Protein AF-A0A9D6RK82-F1 (afdb_monomer)

pLDDT: mean 89.81, std 10.93, range [48.69, 98.06]

Foldseek 3Di:
DVVVVVVVVVVVVVVVVVVVVVVVVVVVVVVVVVVVVVVVVLVVLLVVLVVCVVVPDDQVVSCVVSVDHPCSSVPDDD

Mean predicted aligned error: 7.04 Å

Sequence (78 aa):
MAIEAMRKAQASDEVRELIELRRKALHDEATRLEEAVNRGRQEALRQTACGMCEEGFADEVVARLTGLTPDEWKGETP

Nearest PDB structures (foldseek):
  3frw-assembly2_D  TM=8.413E-01  e=7.614E+00  Blautia obeum ATCC 29174

Solvent-accessible surface area (backbone atoms only — not comparable to full-atom values): 4432 Å² total; per-residue (Å²): 110,74,70,62,54,50,52,52,50,50,53,51,50,55,53,48,52,53,52,51,52,51,53,49,53,53,50,54,49,50,52,52,50,52,53,50,51,52,50,52,52,51,51,51,50,28,53,49,44,47,52,41,46,74,75,65,49,53,69,72,59,44,26,69,73,70,72,47,53,74,66,72,50,70,51,81,81,131

Secondary structure (DSSP, 8-state):
-HHHHHHHHHHHHHHHHHHHHHHHHHHHHHHHHHHHHHHHHHHHHHHHHHHHHHTT--HHHHHHHHS--HHHHHSPP-

Radius of gyration: 25.36 Å; Cα contacts (8 Å, |Δi|>4): 25; chains: 1; bounding box: 49×15×70 Å

Structure (mmCIF, N/CA/C/O backbone):
data_AF-A0A9D6RK82-F1
#
_entry.id   AF-A0A9D6RK82-F1
#
loop_
_atom_site.group_PDB
_atom_site.id
_atom_site.type_symbol
_atom_site.label_atom_id
_atom_site.label_alt_id
_atom_site.label_comp_id
_atom_site.label_asym_id
_atom_site.label_entity_id
_atom_site.label_seq_id
_atom_site.pdbx_PDB_ins_code
_atom_site.Cartn_x
_atom_site.Cartn_y
_atom_site.Cartn_z
_atom_site.occupancy
_atom_site.B_iso_or_equiv
_atom_site.auth_seq_id
_atom_site.auth_comp_id
_atom_site.auth_asym_id
_atom_site.auth_atom_id
_atom_site.pdbx_PDB_model_num
ATOM 1 N N . MET A 1 1 ? 28.461 -2.269 -45.245 1.00 58.91 1 MET A N 1
ATOM 2 C CA . MET A 1 1 ? 29.587 -3.134 -44.796 1.00 58.91 1 MET A CA 1
ATOM 3 C C . MET A 1 1 ? 29.252 -3.785 -43.453 1.00 58.91 1 MET A C 1
ATOM 5 O O . MET A 1 1 ? 28.386 -3.273 -42.756 1.00 58.91 1 MET A O 1
ATOM 9 N N . ALA A 1 2 ? 29.913 -4.884 -43.063 1.00 77.06 2 ALA A N 1
ATOM 10 C CA . ALA A 1 2 ? 29.591 -5.639 -41.837 1.00 77.06 2 ALA A CA 1
ATOM 11 C C . ALA A 1 2 ? 29.632 -4.795 -40.539 1.00 77.06 2 ALA A C 1
ATOM 13 O O . ALA A 1 2 ? 28.784 -4.958 -39.667 1.00 77.06 2 ALA A O 1
ATOM 14 N N . ILE A 1 3 ? 30.553 -3.829 -40.453 1.00 79.50 3 ILE A N 1
ATOM 15 C CA . ILE A 1 3 ? 30.713 -2.933 -39.291 1.00 79.50 3 ILE A CA 1
ATOM 16 C C . ILE A 1 3 ? 29.486 -2.028 -39.078 1.00 79.50 3 ILE A C 1
ATOM 18 O O . ILE A 1 3 ? 29.077 -1.781 -37.947 1.00 79.50 3 ILE A O 1
ATOM 22 N N . GLU A 1 4 ? 28.861 -1.548 -40.154 1.00 80.38 4 GLU A N 1
ATOM 23 C CA . GLU A 1 4 ? 27.669 -0.691 -40.060 1.00 80.38 4 GLU A CA 1
ATOM 24 C C . GLU A 1 4 ? 26.437 -1.480 -39.606 1.00 80.38 4 GLU A C 1
ATOM 26 O O . GLU A 1 4 ? 25.604 -0.953 -38.872 1.00 80.38 4 GLU A O 1
ATOM 31 N N . ALA A 1 5 ? 26.332 -2.749 -40.014 1.00 78.62 5 ALA A N 1
ATOM 32 C CA . ALA A 1 5 ? 25.270 -3.643 -39.566 1.00 78.62 5 ALA A CA 1
ATOM 33 C C . ALA A 1 5 ? 25.405 -3.963 -38.067 1.00 78.62 5 ALA A C 1
ATOM 35 O O . ALA A 1 5 ? 24.417 -3.884 -37.343 1.00 78.62 5 ALA A O 1
ATOM 36 N N . MET A 1 6 ? 26.629 -4.223 -37.588 1.00 72.06 6 MET A N 1
ATOM 37 C CA . MET A 1 6 ? 26.909 -4.438 -36.162 1.00 72.06 6 MET A CA 1
ATOM 38 C C . MET A 1 6 ? 26.573 -3.209 -35.309 1.00 72.06 6 MET A C 1
ATOM 40 O O . MET A 1 6 ? 25.893 -3.344 -34.298 1.00 72.06 6 MET A O 1
ATOM 44 N N . ARG A 1 7 ? 26.962 -1.998 -35.739 1.00 74.31 7 ARG A N 1
ATOM 45 C CA . ARG A 1 7 ? 26.625 -0.755 -35.015 1.00 74.31 7 ARG A CA 1
ATOM 46 C C . ARG A 1 7 ? 25.118 -0.518 -34.917 1.00 74.31 7 ARG A C 1
ATOM 48 O O . ARG A 1 7 ? 24.638 -0.091 -33.874 1.00 74.31 7 ARG A O 1
ATOM 55 N N . LYS A 1 8 ? 24.365 -0.800 -35.986 1.00 78.44 8 LYS A N 1
ATOM 56 C CA . LYS A 1 8 ? 22.896 -0.692 -35.974 1.00 78.44 8 LYS A CA 1
ATOM 57 C C . LYS A 1 8 ? 22.247 -1.723 -35.051 1.00 78.44 8 LYS A C 1
ATOM 59 O O . LYS A 1 8 ? 21.299 -1.377 -34.357 1.00 78.44 8 LYS A O 1
ATOM 64 N N . ALA A 1 9 ? 22.751 -2.958 -35.041 1.00 72.75 9 ALA A N 1
ATOM 65 C CA . ALA A 1 9 ? 22.271 -4.001 -34.138 1.00 72.75 9 ALA A CA 1
ATOM 66 C C . ALA A 1 9 ? 22.525 -3.623 -32.670 1.00 72.75 9 ALA A C 1
ATOM 68 O O . ALA A 1 9 ? 21.585 -3.612 -31.887 1.00 72.75 9 ALA A O 1
ATOM 69 N N . GLN A 1 10 ? 23.744 -3.184 -32.337 1.00 74.12 10 GLN A N 1
ATOM 70 C CA . GLN A 1 10 ? 24.088 -2.731 -30.987 1.00 74.12 10 GLN A CA 1
ATOM 71 C C . GLN A 1 10 ? 23.224 -1.543 -30.538 1.00 74.12 10 GLN A C 1
ATOM 73 O O . GLN A 1 10 ? 22.660 -1.577 -29.452 1.00 74.12 10 GLN A O 1
ATOM 78 N N . ALA A 1 11 ? 23.041 -0.528 -31.389 1.00 79.31 11 ALA A N 1
ATOM 79 C CA . ALA A 1 11 ? 22.155 0.594 -31.076 1.00 79.31 11 ALA A CA 1
ATOM 80 C C . ALA A 1 11 ? 20.696 0.141 -30.868 1.00 79.31 11 ALA A C 1
ATOM 82 O O . ALA A 1 11 ? 19.984 0.691 -30.034 1.00 79.31 11 ALA A O 1
ATOM 83 N N . SER A 1 12 ? 20.239 -0.877 -31.606 1.00 83.00 12 SER A N 1
ATOM 84 C CA . SER A 1 12 ? 18.911 -1.463 -31.405 1.00 83.00 12 SER A CA 1
ATOM 85 C C . SER A 1 12 ? 18.798 -2.230 -30.08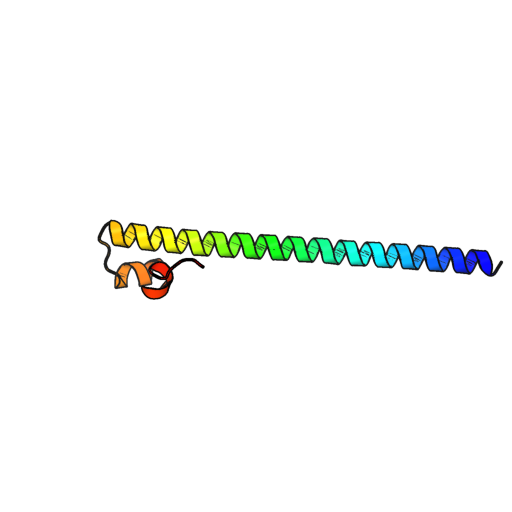6 1.00 83.00 12 SER A C 1
ATOM 87 O O . SER A 1 12 ? 17.715 -2.240 -29.499 1.00 83.00 12 SER A O 1
ATOM 89 N N . ASP A 1 13 ? 19.868 -2.883 -29.641 1.00 89.69 13 ASP A N 1
ATOM 90 C CA . ASP A 1 13 ? 19.902 -3.606 -28.371 1.00 89.69 13 ASP A CA 1
ATOM 91 C C . ASP A 1 13 ? 19.958 -2.634 -27.185 1.00 89.69 13 ASP A C 1
ATOM 93 O O . ASP A 1 13 ? 19.167 -2.776 -26.257 1.00 89.69 13 ASP A O 1
ATOM 97 N N . GLU A 1 14 ? 20.769 -1.574 -27.266 1.00 91.12 14 GLU A N 1
ATOM 98 C CA . GLU A 1 14 ? 20.802 -0.492 -26.269 1.00 91.12 14 GLU A CA 1
ATOM 99 C C . GLU A 1 14 ? 19.428 0.191 -26.137 1.00 91.12 14 GLU A C 1
ATOM 101 O O . GLU A 1 14 ? 18.937 0.431 -25.033 1.00 91.12 14 GLU A O 1
ATOM 106 N N . VAL A 1 15 ? 18.743 0.455 -27.257 1.00 90.94 15 VAL A N 1
ATOM 107 C CA . VAL A 1 15 ? 17.377 1.007 -27.235 1.00 90.94 15 VAL A CA 1
ATOM 108 C C . VAL A 1 15 ? 16.384 0.027 -26.602 1.00 90.94 15 VAL A C 1
ATOM 110 O O . VAL A 1 15 ? 15.504 0.457 -25.852 1.00 90.94 15 VAL A O 1
ATOM 113 N N . ARG A 1 16 ? 16.508 -1.281 -26.869 1.00 92.75 16 ARG A N 1
ATOM 114 C CA . ARG A 1 16 ? 15.659 -2.305 -26.239 1.00 92.75 16 ARG A CA 1
ATOM 115 C C . ARG A 1 16 ? 15.861 -2.318 -24.725 1.00 92.75 16 ARG A C 1
ATOM 117 O O . ARG A 1 16 ? 14.875 -2.256 -23.994 1.00 92.75 16 ARG A O 1
ATOM 124 N N . GLU A 1 17 ? 17.110 -2.327 -24.272 1.00 95.00 17 GLU A N 1
ATOM 125 C CA . GLU A 1 17 ? 17.457 -2.328 -22.850 1.00 95.00 17 GLU A CA 1
ATOM 126 C C . GLU A 1 17 ? 16.915 -1.079 -22.142 1.00 95.00 17 GLU A C 1
ATOM 128 O O . GLU A 1 17 ? 16.286 -1.180 -21.090 1.00 95.00 17 GLU A O 1
ATOM 133 N N . LEU A 1 18 ? 17.038 0.102 -22.756 1.00 95.00 18 LEU A N 1
ATOM 134 C CA . LEU A 1 18 ? 16.469 1.339 -22.209 1.00 95.00 18 LEU A CA 1
ATOM 135 C C . LEU A 1 18 ? 14.939 1.284 -22.079 1.00 95.00 18 LEU A C 1
ATOM 137 O O . LEU A 1 18 ? 14.381 1.784 -21.098 1.00 95.00 18 LEU A O 1
ATOM 141 N N . ILE A 1 19 ? 14.243 0.679 -23.045 1.00 93.75 19 ILE A N 1
ATOM 142 C CA . ILE A 1 19 ? 12.787 0.492 -22.975 1.00 93.75 19 ILE A CA 1
ATOM 143 C C . ILE A 1 19 ? 12.421 -0.458 -21.830 1.00 93.75 19 ILE A C 1
ATOM 145 O O . ILE A 1 19 ? 11.462 -0.193 -21.102 1.00 93.75 19 ILE A O 1
ATOM 149 N N . GLU A 1 20 ? 13.169 -1.545 -21.652 1.00 96.12 20 GLU A N 1
ATOM 150 C CA . GLU A 1 20 ? 12.954 -2.511 -20.571 1.00 96.12 20 GLU A CA 1
ATOM 151 C C . GLU A 1 20 ? 13.209 -1.889 -19.195 1.00 96.12 20 GLU A C 1
ATOM 153 O O . GLU A 1 20 ? 12.355 -1.991 -18.311 1.00 96.12 20 GLU A O 1
ATOM 158 N N . LEU A 1 21 ? 14.314 -1.155 -19.037 1.00 97.56 21 LEU A N 1
ATOM 159 C CA . LEU A 1 21 ? 14.628 -0.414 -17.815 1.00 97.56 21 LEU A CA 1
ATOM 160 C C . LEU A 1 21 ? 13.539 0.607 -17.484 1.00 97.56 21 LEU A C 1
ATOM 162 O O . LEU A 1 21 ? 13.091 0.681 -16.341 1.00 97.56 21 LEU A O 1
ATOM 166 N N . ARG A 1 22 ? 13.050 1.351 -18.484 1.00 96.25 22 ARG A N 1
ATOM 167 C CA . ARG A 1 22 ? 11.944 2.295 -18.291 1.00 96.25 22 ARG A CA 1
ATOM 168 C C . ARG A 1 22 ? 10.663 1.590 -17.851 1.00 96.25 22 ARG A C 1
ATOM 170 O O . ARG A 1 22 ? 9.988 2.078 -16.951 1.00 96.25 22 ARG A O 1
ATOM 177 N N . ARG A 1 23 ? 10.310 0.460 -18.472 1.00 96.44 23 ARG A N 1
ATOM 178 C CA . ARG A 1 23 ? 9.122 -0.323 -18.084 1.00 96.44 23 ARG A CA 1
ATOM 179 C C . ARG A 1 23 ? 9.230 -0.822 -16.649 1.00 96.44 23 ARG A C 1
ATOM 181 O O . ARG A 1 23 ? 8.263 -0.700 -15.906 1.00 96.44 23 ARG A O 1
ATOM 188 N N . LYS A 1 24 ? 10.402 -1.329 -16.259 1.00 97.38 24 LYS A N 1
ATOM 189 C CA . LYS A 1 24 ? 10.661 -1.766 -14.887 1.00 97.38 24 LYS A CA 1
ATOM 190 C C . LYS A 1 24 ? 10.543 -0.607 -13.899 1.00 97.38 24 LYS A C 1
ATOM 192 O O . LYS A 1 24 ? 9.829 -0.740 -12.918 1.00 97.38 24 LYS A O 1
ATOM 197 N N . ALA A 1 25 ? 11.159 0.538 -14.191 1.00 97.38 25 ALA A N 1
ATOM 198 C CA . ALA A 1 25 ? 11.086 1.712 -13.323 1.00 97.38 25 ALA A CA 1
ATOM 199 C C . ALA A 1 25 ? 9.641 2.188 -13.100 1.00 97.38 25 ALA A C 1
ATOM 201 O O . ALA A 1 25 ? 9.259 2.462 -11.968 1.00 97.38 25 ALA A O 1
ATOM 202 N N . LEU A 1 26 ? 8.823 2.222 -14.159 1.00 97.06 26 LEU A N 1
ATOM 203 C CA . LEU A 1 26 ? 7.403 2.575 -14.053 1.00 97.06 26 LEU A CA 1
ATOM 204 C C . LEU A 1 26 ? 6.610 1.562 -13.220 1.00 97.06 26 LEU A C 1
ATOM 206 O O . LEU A 1 26 ? 5.730 1.950 -12.458 1.00 97.06 26 LEU A O 1
ATOM 210 N N . HIS A 1 27 ? 6.908 0.270 -13.369 1.00 97.50 27 HIS A N 1
ATOM 211 C CA . HIS A 1 27 ? 6.267 -0.770 -12.572 1.00 97.50 27 HIS A CA 1
ATOM 212 C C . HIS A 1 27 ? 6.656 -0.663 -11.093 1.00 97.50 27 HIS A C 1
ATOM 214 O O . HIS A 1 27 ? 5.780 -0.661 -10.236 1.00 97.50 27 HIS A O 1
ATOM 220 N N . ASP A 1 28 ? 7.946 -0.497 -10.798 1.00 98.06 28 ASP A N 1
ATOM 221 C CA . ASP A 1 28 ? 8.449 -0.344 -9.431 1.00 98.06 28 ASP A CA 1
ATOM 222 C C . ASP A 1 28 ? 7.860 0.908 -8.757 1.00 98.06 28 ASP A C 1
ATOM 224 O O . ASP A 1 28 ? 7.506 0.873 -7.580 1.00 98.06 28 ASP A O 1
ATOM 228 N N . GLU A 1 29 ? 7.724 2.015 -9.493 1.00 97.62 29 GLU A N 1
ATOM 229 C CA . GLU A 1 29 ? 7.081 3.236 -8.999 1.00 97.62 29 GLU A CA 1
ATOM 230 C C . GLU A 1 29 ? 5.593 3.018 -8.697 1.00 97.62 29 GLU A C 1
ATOM 232 O O . GLU A 1 29 ? 5.133 3.387 -7.615 1.00 97.62 29 GLU A O 1
ATOM 237 N N . ALA A 1 30 ? 4.856 2.373 -9.605 1.00 97.38 30 ALA A N 1
ATOM 238 C CA . ALA A 1 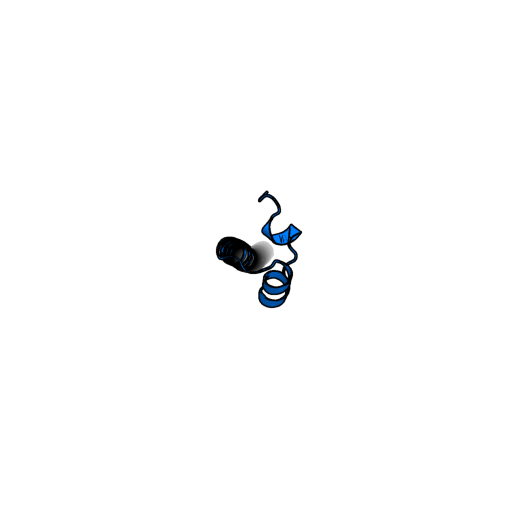30 ? 3.449 2.046 -9.390 1.00 97.38 30 ALA A CA 1
ATOM 239 C C . ALA A 1 30 ? 3.257 1.161 -8.148 1.00 97.38 30 ALA A C 1
ATOM 241 O O . ALA A 1 30 ? 2.424 1.477 -7.299 1.00 97.38 30 ALA A O 1
ATOM 242 N N . THR A 1 31 ? 4.080 0.120 -7.996 1.00 97.56 31 THR A N 1
ATOM 243 C CA . THR A 1 31 ? 4.060 -0.768 -6.826 1.00 97.56 31 THR A CA 1
ATOM 244 C C . THR A 1 31 ? 4.350 0.002 -5.537 1.00 97.56 31 THR A C 1
ATOM 246 O O . THR A 1 31 ? 3.618 -0.129 -4.560 1.00 97.56 31 THR A O 1
ATOM 249 N N . ARG A 1 32 ? 5.365 0.879 -5.526 1.00 97.50 32 ARG A N 1
ATOM 250 C CA . ARG A 1 32 ? 5.682 1.705 -4.346 1.00 97.50 32 ARG A CA 1
ATOM 251 C C . ARG A 1 32 ? 4.538 2.636 -3.958 1.00 97.50 32 ARG A C 1
ATOM 253 O O . ARG A 1 32 ? 4.282 2.817 -2.767 1.00 97.50 32 ARG A O 1
ATOM 260 N N . LEU A 1 33 ? 3.872 3.244 -4.939 1.00 97.94 33 LEU A N 1
ATOM 261 C CA . LEU A 1 33 ? 2.719 4.110 -4.695 1.00 97.94 33 LEU A CA 1
ATOM 262 C C . LEU A 1 33 ? 1.542 3.314 -4.131 1.00 97.94 33 LEU A C 1
ATOM 264 O O . LEU A 1 33 ? 0.934 3.745 -3.153 1.00 97.94 33 LEU A O 1
ATOM 268 N N . GLU A 1 34 ? 1.252 2.141 -4.691 1.00 97.62 34 GLU A N 1
ATOM 269 C CA . GLU A 1 34 ? 0.205 1.252 -4.188 1.00 97.62 34 GLU A CA 1
ATOM 270 C C . GLU A 1 34 ? 0.479 0.817 -2.740 1.00 97.62 34 GLU A C 1
ATOM 272 O O . GLU A 1 34 ? -0.394 0.928 -1.877 1.00 97.62 34 GLU A O 1
ATOM 277 N N . GLU A 1 35 ? 1.710 0.411 -2.429 1.00 97.19 35 GLU A N 1
ATOM 278 C CA . GLU A 1 35 ? 2.126 0.071 -1.066 1.00 97.19 35 GLU A CA 1
ATOM 279 C C . GLU A 1 35 ? 2.017 1.258 -0.103 1.00 97.19 35 GLU A C 1
ATOM 281 O O . GLU A 1 35 ? 1.633 1.085 1.055 1.00 97.19 35 GLU A O 1
ATOM 286 N N . ALA A 1 36 ? 2.374 2.467 -0.544 1.00 96.56 36 ALA A N 1
ATOM 287 C CA . ALA A 1 36 ? 2.252 3.672 0.272 1.00 96.56 36 ALA A CA 1
ATOM 288 C C . ALA A 1 36 ? 0.782 3.997 0.575 1.00 96.56 36 ALA A C 1
ATOM 290 O O . ALA A 1 36 ? 0.440 4.270 1.726 1.00 96.56 36 ALA A O 1
ATOM 291 N N . VAL A 1 37 ? -0.098 3.903 -0.426 1.00 97.31 37 VAL A N 1
ATOM 292 C CA . VAL A 1 37 ? -1.544 4.116 -0.260 1.00 97.31 37 VAL A CA 1
ATOM 293 C C . VAL A 1 37 ? -2.148 3.068 0.672 1.00 97.31 37 VAL A C 1
ATOM 295 O O . VAL A 1 37 ? -2.893 3.417 1.588 1.00 97.31 37 VAL A O 1
ATOM 298 N N . ASN A 1 38 ? -1.803 1.793 0.486 1.00 96.19 38 ASN A N 1
ATOM 299 C CA . ASN A 1 38 ? -2.302 0.711 1.331 1.00 96.19 38 ASN A CA 1
ATOM 300 C C . ASN A 1 38 ? -1.845 0.872 2.786 1.00 96.19 38 ASN A C 1
ATOM 302 O O . ASN A 1 38 ? -2.666 0.732 3.694 1.00 96.19 38 ASN A O 1
ATOM 306 N N . ARG A 1 39 ? -0.578 1.244 3.015 1.00 94.31 39 ARG A N 1
ATOM 307 C CA . ARG A 1 39 ? -0.068 1.559 4.359 1.00 94.31 39 ARG A CA 1
ATOM 308 C C . ARG A 1 39 ? -0.798 2.743 4.984 1.00 94.31 39 ARG A C 1
ATOM 310 O O . ARG A 1 39 ? -1.298 2.609 6.095 1.00 94.31 39 ARG A O 1
ATOM 317 N N . GLY A 1 40 ? -0.944 3.851 4.257 1.00 95.19 40 GLY A N 1
ATOM 318 C CA . GLY A 1 40 ? -1.659 5.029 4.757 1.00 95.19 40 GLY A CA 1
ATOM 319 C C . GLY A 1 40 ? -3.122 4.732 5.100 1.00 95.19 40 GLY A C 1
ATOM 320 O O . GLY A 1 40 ? -3.630 5.193 6.118 1.00 95.19 40 GLY A O 1
ATOM 321 N N . ARG A 1 41 ? -3.799 3.897 4.303 1.00 94.75 41 ARG A N 1
ATOM 322 C CA . ARG A 1 41 ? -5.170 3.457 4.596 1.00 94.75 41 ARG A CA 1
ATOM 323 C C . ARG A 1 41 ? -5.247 2.599 5.860 1.00 94.75 41 ARG A C 1
ATOM 325 O O . ARG A 1 41 ? -6.172 2.780 6.648 1.00 94.75 41 ARG A O 1
ATOM 332 N N . GLN A 1 42 ? -4.314 1.665 6.048 1.00 92.88 42 GLN A N 1
ATOM 333 C CA . GLN A 1 42 ? -4.257 0.840 7.260 1.00 92.88 42 GLN A CA 1
ATOM 334 C C . GLN A 1 42 ? -3.981 1.693 8.501 1.00 92.88 42 GLN A C 1
ATOM 336 O O . GLN A 1 42 ? -4.646 1.525 9.519 1.00 92.88 42 GLN A O 1
ATOM 341 N N . GLU A 1 43 ? -3.051 2.640 8.404 1.00 94.00 43 GLU A N 1
ATOM 342 C CA . GLU A 1 43 ? -2.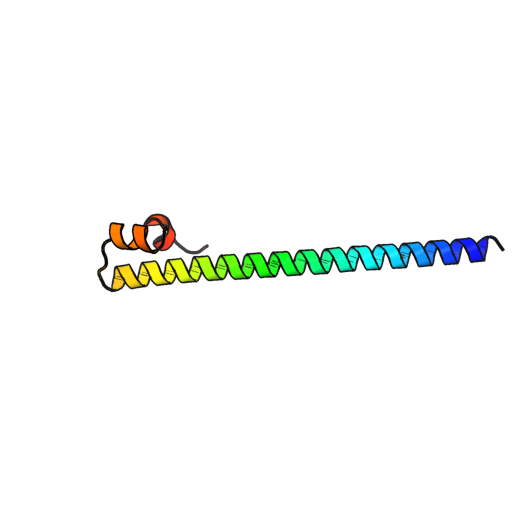730 3.559 9.493 1.00 94.00 43 GLU A CA 1
ATOM 343 C C . GLU A 1 43 ? -3.926 4.448 9.858 1.00 94.00 43 GLU A C 1
ATOM 345 O O . GLU A 1 43 ? -4.285 4.536 11.029 1.00 94.00 43 GLU A O 1
ATOM 350 N N . ALA A 1 44 ? -4.617 5.019 8.867 1.00 94.12 44 ALA A N 1
ATOM 351 C CA . ALA A 1 44 ? -5.819 5.818 9.099 1.00 94.12 44 ALA A CA 1
ATOM 352 C C . ALA A 1 44 ? -6.943 5.009 9.773 1.00 94.12 44 ALA A C 1
ATOM 354 O O . ALA A 1 44 ? -7.618 5.511 10.675 1.00 94.12 44 ALA A O 1
ATOM 355 N N . LEU A 1 45 ? -7.136 3.745 9.373 1.00 94.31 45 LEU A N 1
ATOM 356 C CA . LEU A 1 45 ? -8.105 2.849 10.012 1.00 94.31 45 LEU A CA 1
ATOM 357 C C . LEU A 1 45 ? -7.733 2.546 11.467 1.00 94.31 45 LEU A C 1
ATOM 359 O O . LEU A 1 45 ? -8.613 2.572 12.325 1.00 94.31 45 LEU A O 1
ATOM 363 N N . ARG A 1 46 ? -6.447 2.314 11.759 1.00 93.06 46 ARG A N 1
ATOM 364 C CA . ARG A 1 46 ? -5.963 2.124 13.136 1.00 93.06 46 ARG A CA 1
ATOM 365 C C . ARG A 1 46 ? -6.168 3.372 13.985 1.00 93.06 46 ARG A C 1
ATOM 367 O O . ARG A 1 46 ? -6.740 3.270 15.062 1.00 93.06 46 ARG A O 1
ATOM 374 N N . GLN A 1 47 ? -5.773 4.546 13.490 1.00 94.75 47 GLN A N 1
ATOM 375 C CA . GLN A 1 47 ? -5.975 5.818 14.194 1.00 94.75 47 GLN A CA 1
ATOM 376 C C . GLN A 1 47 ? -7.462 6.068 14.481 1.00 94.75 47 GLN A C 1
ATOM 378 O O . GLN A 1 47 ? -7.820 6.468 15.585 1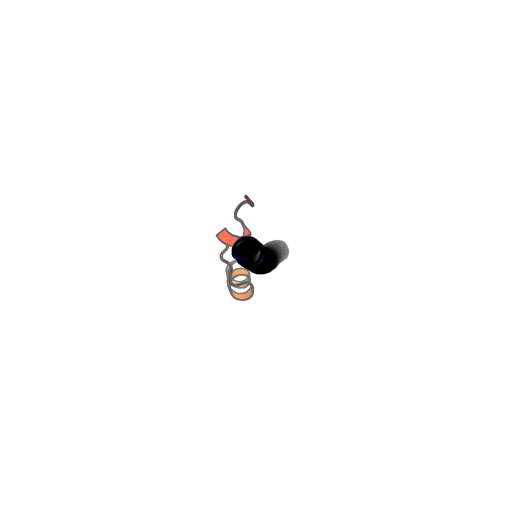.00 94.75 47 GLN A O 1
ATOM 383 N N . THR A 1 48 ? -8.335 5.756 13.517 1.00 95.25 48 THR A N 1
ATOM 384 C CA . THR A 1 48 ? -9.790 5.833 13.706 1.00 95.25 48 THR A CA 1
ATOM 385 C C . THR A 1 48 ? -10.261 4.864 14.793 1.00 95.25 48 THR A C 1
ATOM 387 O O . THR A 1 48 ? -11.013 5.268 15.673 1.00 95.25 48 THR A O 1
ATOM 390 N N . ALA A 1 49 ? -9.800 3.608 14.778 1.00 95.69 49 ALA A N 1
ATOM 391 C CA . ALA A 1 49 ? -10.137 2.618 15.802 1.00 95.69 49 ALA A CA 1
ATOM 392 C C . ALA A 1 49 ? -9.712 3.074 17.209 1.00 95.69 49 ALA A C 1
ATOM 394 O O . ALA A 1 49 ? -10.508 2.991 18.144 1.00 95.69 49 ALA A O 1
ATOM 395 N N . CYS A 1 50 ? -8.499 3.621 17.346 1.00 93.94 50 CYS A N 1
ATOM 396 C CA . CYS A 1 50 ? -8.014 4.196 18.600 1.00 93.94 50 CYS A CA 1
ATOM 397 C C . CYS A 1 50 ? -8.893 5.360 19.070 1.00 93.94 50 CYS A C 1
ATOM 399 O O . CYS A 1 50 ? -9.336 5.346 20.215 1.00 93.94 50 CYS A O 1
ATOM 40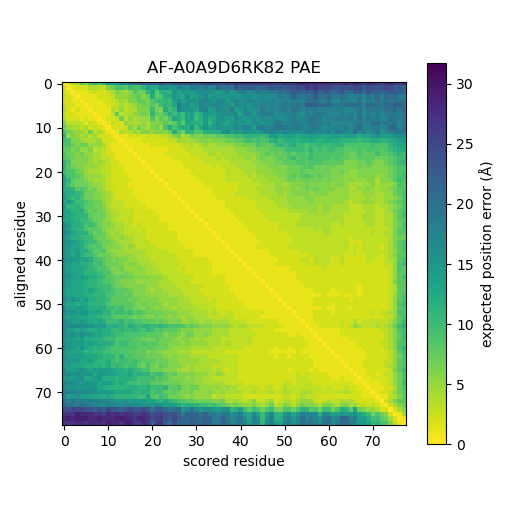1 N N . GLY A 1 51 ? -9.218 6.307 18.184 1.00 95.19 51 GLY A N 1
ATOM 402 C CA . GLY A 1 51 ? -10.097 7.433 18.515 1.00 95.19 51 GLY A CA 1
ATOM 403 C C . GLY A 1 51 ? -11.492 6.983 18.965 1.00 95.19 51 GLY A C 1
ATOM 404 O O . GLY A 1 51 ? -12.027 7.502 19.938 1.00 95.19 51 GLY A O 1
ATOM 405 N N . MET A 1 52 ? -12.059 5.949 18.337 1.00 95.81 52 MET A N 1
ATOM 406 C CA . MET A 1 52 ? -13.329 5.365 18.786 1.00 95.81 52 MET A CA 1
ATOM 407 C C . MET A 1 52 ? -13.211 4.762 20.194 1.00 95.81 52 MET A C 1
ATOM 409 O O . MET A 1 52 ? -14.087 4.971 21.029 1.00 95.81 52 MET A O 1
ATOM 413 N N . CYS A 1 53 ? -12.133 4.039 20.501 1.00 92.69 53 CYS A N 1
ATOM 414 C CA . CYS A 1 53 ? -11.910 3.542 21.862 1.00 92.69 53 CYS A CA 1
ATOM 415 C C . CYS A 1 53 ? -11.778 4.695 22.876 1.00 92.69 53 CYS A C 1
ATOM 417 O O . CYS A 1 53 ? -12.350 4.615 23.963 1.00 92.69 53 CYS A O 1
ATOM 419 N N . GLU A 1 54 ? -11.069 5.771 22.525 1.00 94.06 54 GLU A N 1
ATOM 420 C CA . GLU A 1 54 ? -10.913 6.968 23.367 1.00 94.06 54 GLU A CA 1
ATOM 421 C C . GLU A 1 54 ? -12.246 7.690 23.617 1.00 94.06 54 GLU A C 1
ATOM 423 O O . GLU A 1 54 ? -12.489 8.182 24.718 1.00 94.06 54 GLU A O 1
ATOM 428 N N . GLU A 1 55 ? -13.150 7.686 22.636 1.00 96.88 55 GLU A N 1
ATOM 429 C CA . GLU A 1 55 ? -14.521 8.190 22.775 1.00 96.88 55 GLU A CA 1
ATOM 430 C C . GLU A 1 55 ? -15.455 7.240 23.554 1.00 96.88 55 GLU A C 1
ATOM 432 O O . GLU A 1 55 ? -16.617 7.566 23.802 1.00 96.88 55 GLU A O 1
ATOM 437 N N . GLY A 1 56 ? -14.957 6.076 23.986 1.00 95.88 56 GLY A N 1
ATOM 438 C CA . GLY A 1 56 ? -15.677 5.137 24.848 1.00 95.88 56 GLY A CA 1
ATOM 439 C C . GLY A 1 56 ? -16.463 4.055 24.107 1.00 95.88 56 GLY A C 1
ATOM 440 O O . GLY A 1 56 ? -17.306 3.388 24.713 1.00 95.88 56 GLY A O 1
ATOM 441 N N . PHE A 1 57 ? -16.210 3.851 22.812 1.00 96.56 57 PHE A N 1
ATOM 442 C CA . PHE A 1 57 ? -16.780 2.716 22.090 1.00 96.56 57 PHE A CA 1
ATOM 443 C C . PHE A 1 57 ? -16.165 1.399 22.584 1.00 96.56 57 PHE A C 1
ATOM 445 O O . PHE A 1 57 ? -14.955 1.286 22.767 1.00 96.56 57 PHE A O 1
ATOM 452 N N . ALA A 1 58 ? -17.010 0.381 22.770 1.00 95.31 58 ALA A N 1
ATOM 453 C CA . ALA A 1 58 ? -16.567 -0.951 23.174 1.00 95.31 58 ALA A CA 1
ATOM 454 C C . ALA A 1 58 ? -15.739 -1.633 22.071 1.00 95.31 58 ALA A C 1
ATOM 456 O O . ALA A 1 58 ? -16.052 -1.497 20.883 1.00 95.31 58 ALA A O 1
ATOM 457 N N . ASP A 1 59 ? -14.735 -2.416 22.469 1.00 93.69 59 ASP A N 1
ATOM 458 C CA . ASP A 1 59 ? -13.803 -3.099 21.562 1.00 93.69 59 ASP A CA 1
ATOM 459 C C . ASP A 1 59 ? -14.531 -3.951 20.504 1.00 93.69 59 ASP A C 1
ATOM 461 O O . ASP A 1 59 ? -14.143 -3.948 19.336 1.00 93.69 59 ASP A O 1
ATOM 465 N N . GLU A 1 60 ? -15.632 -4.626 20.859 1.00 95.31 60 GLU A N 1
ATOM 466 C CA . GLU A 1 60 ? -16.405 -5.449 19.917 1.00 95.31 60 GLU A CA 1
ATOM 467 C C . GLU A 1 60 ? -17.095 -4.608 18.835 1.00 95.31 60 GLU A C 1
ATOM 469 O O . GLU A 1 60 ? -17.264 -5.045 17.693 1.00 95.31 60 GLU A O 1
ATOM 474 N N . VAL A 1 61 ? -17.515 -3.390 19.188 1.00 95.69 61 VAL A N 1
ATOM 475 C CA . VAL A 1 61 ? -18.143 -2.451 18.252 1.00 95.69 61 VAL A CA 1
ATOM 476 C C . VAL A 1 61 ? -17.094 -1.881 17.311 1.00 95.69 61 VAL A C 1
ATOM 478 O O . VAL A 1 61 ? -17.336 -1.842 16.104 1.00 95.69 61 VAL A O 1
ATOM 481 N N . VAL A 1 62 ? -15.938 -1.485 17.847 1.00 95.88 62 VAL A N 1
ATOM 482 C CA . VAL A 1 62 ? -14.815 -0.983 17.051 1.00 95.88 62 VAL A CA 1
ATOM 483 C C . VAL A 1 62 ? -14.354 -2.056 16.071 1.00 95.88 62 VAL A C 1
ATOM 485 O O . VAL A 1 62 ? -14.334 -1.791 14.872 1.00 95.88 62 VAL A O 1
ATOM 488 N N . ALA A 1 63 ? -14.124 -3.288 16.534 1.00 95.38 63 ALA A N 1
ATOM 489 C CA . ALA A 1 63 ? -13.695 -4.394 15.682 1.00 95.38 63 ALA A CA 1
ATOM 490 C C . ALA A 1 63 ? -14.670 -4.677 14.533 1.00 95.38 63 ALA A C 1
ATOM 492 O O . ALA A 1 63 ? -14.275 -4.854 13.382 1.00 95.38 63 ALA A O 1
ATOM 493 N N . ARG A 1 64 ? -15.977 -4.656 14.817 1.00 95.75 64 ARG A N 1
ATOM 494 C CA . ARG A 1 64 ? -17.010 -4.851 13.794 1.00 95.75 64 ARG A CA 1
ATOM 495 C C . ARG A 1 64 ? -17.036 -3.730 12.750 1.00 95.75 64 ARG A C 1
ATOM 497 O O . ARG A 1 64 ? -17.342 -4.003 11.593 1.00 95.75 64 ARG A O 1
ATOM 504 N N . LEU A 1 65 ? -16.794 -2.481 13.153 1.00 94.88 65 LEU A N 1
ATOM 505 C CA . LEU A 1 65 ? -16.896 -1.313 12.270 1.00 94.88 65 LEU A CA 1
ATOM 506 C C . LEU A 1 65 ? -15.623 -1.069 11.457 1.00 94.88 65 LEU A C 1
ATOM 508 O O . LEU A 1 65 ? -15.711 -0.661 10.301 1.00 94.88 65 LEU A O 1
ATOM 512 N N . THR A 1 66 ? -14.455 -1.323 12.041 1.00 93.75 66 THR A N 1
ATOM 513 C CA . THR A 1 66 ? -13.158 -1.111 11.384 1.00 93.75 66 THR A CA 1
ATOM 514 C C . THR A 1 66 ? -12.641 -2.373 10.697 1.00 93.75 66 THR A C 1
ATOM 516 O O . THR A 1 66 ? -11.795 -2.279 9.810 1.00 93.75 66 THR A O 1
ATOM 519 N N . GLY A 1 67 ? -13.163 -3.547 11.071 1.00 94.44 67 GLY A N 1
ATOM 520 C CA . GLY A 1 67 ? -12.690 -4.850 10.603 1.00 94.44 67 GLY A CA 1
ATOM 521 C C . GLY A 1 67 ? -11.347 -5.266 11.205 1.00 94.44 67 GLY A C 1
ATOM 522 O O . GLY A 1 67 ? -10.783 -6.266 10.772 1.00 94.44 67 GLY A O 1
ATOM 523 N N . LEU A 1 68 ? -10.835 -4.497 12.164 1.00 93.12 68 LEU A N 1
ATOM 524 C CA . LEU A 1 68 ? -9.595 -4.779 12.871 1.00 93.12 68 LEU A CA 1
ATOM 525 C C . LEU A 1 68 ? -9.894 -5.534 14.173 1.00 93.12 68 LEU A C 1
ATOM 527 O O . LEU A 1 68 ? -11.022 -5.566 14.659 1.00 93.12 68 LEU A O 1
ATOM 531 N N . THR A 1 69 ? -8.877 -6.129 14.765 1.00 92.50 69 THR A N 1
ATOM 532 C CA . THR A 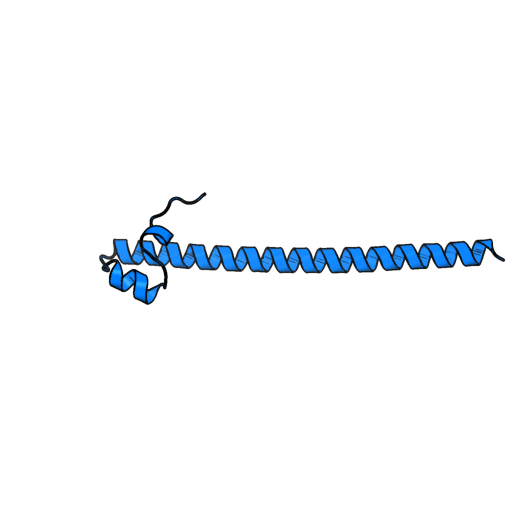1 69 ? -8.894 -6.706 16.110 1.00 92.50 69 THR A CA 1
ATOM 533 C C . THR A 1 69 ? -8.214 -5.755 17.097 1.00 92.50 69 THR A C 1
ATOM 535 O O . THR A 1 69 ? -7.382 -4.946 16.676 1.00 92.50 69 THR A O 1
ATOM 538 N N . PRO A 1 70 ? -8.503 -5.845 18.410 1.00 88.81 70 PRO A N 1
ATOM 539 C CA . PRO A 1 70 ? -7.862 -4.986 19.403 1.00 88.81 70 PRO A CA 1
ATOM 540 C C . PRO A 1 70 ? -6.334 -4.982 19.317 1.00 88.81 70 PRO A C 1
ATOM 542 O O . PRO A 1 70 ? -5.725 -3.923 19.422 1.00 88.81 70 PRO A O 1
ATOM 545 N N . ASP A 1 71 ? -5.721 -6.132 19.040 1.00 89.50 71 ASP A N 1
ATOM 546 C CA . ASP A 1 71 ? -4.268 -6.249 18.902 1.00 89.50 71 ASP A CA 1
ATOM 547 C C . ASP A 1 71 ? -3.729 -5.478 17.682 1.00 89.50 71 ASP A C 1
ATOM 549 O O . ASP A 1 71 ? -2.625 -4.938 17.723 1.00 89.50 71 ASP A O 1
ATOM 553 N N . GLU A 1 72 ? -4.510 -5.360 16.604 1.00 89.19 72 GLU A N 1
ATOM 554 C CA . GLU A 1 72 ? -4.088 -4.698 15.364 1.00 89.19 72 GLU A CA 1
ATOM 555 C C . GLU A 1 72 ? -4.085 -3.169 15.439 1.00 89.19 72 GLU A C 1
ATOM 557 O O . GLU A 1 72 ? -3.375 -2.547 14.646 1.00 89.19 7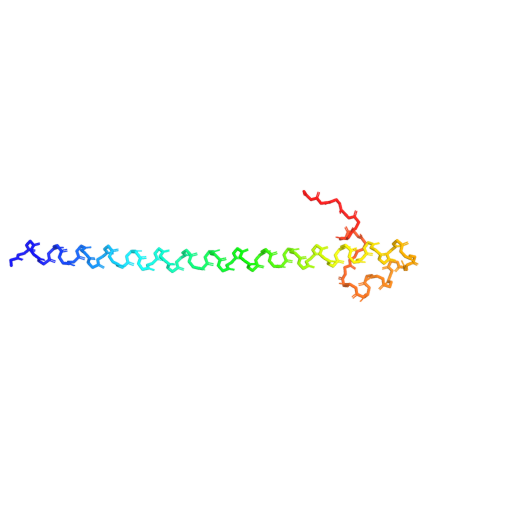2 GLU A O 1
ATOM 562 N N . TRP A 1 73 ? -4.859 -2.553 16.341 1.00 88.38 73 TRP A N 1
ATOM 563 C CA . TRP A 1 73 ? -4.819 -1.098 16.564 1.00 88.38 73 TRP A CA 1
ATOM 564 C C . TRP A 1 73 ? -4.161 -0.689 17.885 1.00 88.38 73 TRP A C 1
ATOM 566 O O . TRP A 1 73 ? -3.721 0.451 17.993 1.00 88.38 73 TRP A O 1
ATOM 576 N N . LYS A 1 74 ? -4.052 -1.594 18.869 1.00 81.75 74 LYS A N 1
ATOM 577 C CA . LYS A 1 74 ? -3.323 -1.358 20.133 1.00 81.75 74 LYS A CA 1
ATOM 578 C C . LYS A 1 74 ? -1.840 -1.743 20.054 1.00 81.75 74 LYS A C 1
ATOM 580 O O . LYS A 1 74 ? -1.078 -1.355 20.934 1.00 81.75 74 LY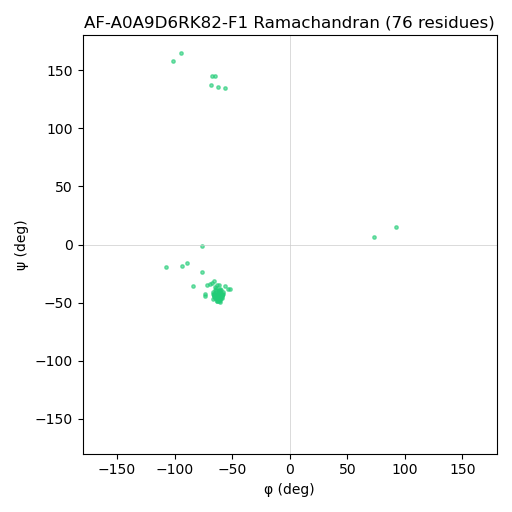S A O 1
ATOM 585 N N . GLY A 1 75 ? -1.433 -2.516 19.044 1.00 72.50 75 GLY A N 1
ATOM 586 C CA . GLY A 1 75 ? -0.039 -2.907 18.832 1.00 72.50 75 GLY A CA 1
ATOM 587 C C . GLY A 1 75 ? 0.876 -1.721 18.506 1.00 72.50 75 GLY A C 1
ATOM 588 O O . GLY A 1 75 ? 0.470 -0.777 17.828 1.00 72.50 75 GLY A O 1
ATOM 589 N N . GLU A 1 76 ? 2.123 -1.783 18.981 1.00 56.47 76 GLU A N 1
ATOM 590 C CA . GLU A 1 76 ? 3.148 -0.772 18.705 1.00 56.47 76 GLU A CA 1
ATOM 591 C C . GLU A 1 76 ? 3.458 -0.687 17.201 1.00 56.47 76 GLU A C 1
ATOM 593 O O . GLU A 1 76 ? 3.612 -1.698 16.508 1.00 56.47 76 GLU A O 1
ATOM 598 N N . THR A 1 77 ? 3.561 0.541 16.692 1.00 51.91 77 THR A N 1
ATOM 599 C CA . THR A 1 77 ? 4.158 0.837 15.384 1.00 51.91 77 THR A CA 1
ATOM 600 C C . THR A 1 77 ? 5.588 0.282 15.322 1.00 51.91 77 THR A C 1
ATOM 602 O O . THR A 1 77 ? 6.336 0.510 16.274 1.00 51.91 77 THR A O 1
ATOM 605 N N . PRO A 1 78 ? 5.993 -0.399 14.231 1.00 48.69 78 PRO A N 1
ATOM 606 C CA . PR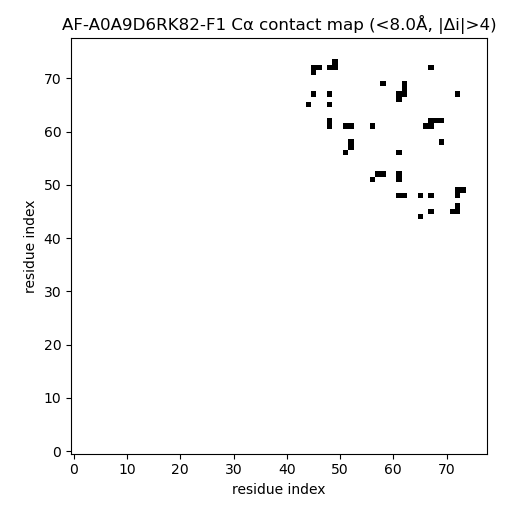O A 1 78 ? 7.409 -0.621 13.949 1.00 48.69 78 PRO A CA 1
ATOM 607 C C . PRO A 1 78 ? 8.175 0.696 13.783 1.00 48.69 78 PRO A C 1
ATOM 609 O O . PRO A 1 78 ? 7.564 1.676 13.291 1.00 48.69 78 PRO A O 1
#